Protein AF-A0AA96YAL9-F1 (afdb_monomer_lite)

Secondary structure (DSSP, 8-state):
--------HHHHHHHHHHHHHHHHHS-----TT-PPPP--TT-GGG-HHHHHHHHHHHHHTT---SSHHHHHHHHHHHHHH--HHHHHHHHTHHHHHHHHHHTT-

Organism: NCBI:txid2547457

pLDDT: mean 75.06, std 19.1, range [34.88, 96.5]

Structure (mmCIF, N/CA/C/O backbone):
data_AF-A0AA96YAL9-F1
#
_entry.id   AF-A0AA96YAL9-F1
#
loop_
_atom_site.group_PDB
_atom_site.id
_atom_site.type_symbol
_atom_site.label_atom_id
_atom_site.label_alt_id
_atom_site.label_comp_id
_atom_site.label_asym_id
_atom_site.label_entity_id
_atom_site.label_seq_id
_atom_site.pdbx_PDB_ins_code
_atom_site.Cartn_x
_atom_site.Cartn_y
_atom_site.Cartn_z
_atom_site.occupancy
_atom_site.B_iso_or_equiv
_atom_site.auth_seq_id
_atom_site.auth_comp_id
_atom_site.auth_asym_id
_atom_site.auth_atom_id
_atom_site.pdbx_PDB_model_num
ATOM 1 N N . MET A 1 1 ? 16.911 -24.676 -20.568 1.00 34.88 1 MET A N 1
ATOM 2 C CA . MET A 1 1 ? 16.806 -25.102 -19.157 1.00 34.88 1 MET A CA 1
ATOM 3 C C . MET A 1 1 ? 15.963 -24.061 -18.435 1.00 34.88 1 MET A C 1
ATOM 5 O O . MET A 1 1 ? 16.496 -23.040 -18.037 1.00 34.88 1 MET A O 1
ATOM 9 N N . SER A 1 2 ? 14.639 -24.235 -18.411 1.00 37.34 2 SER A N 1
ATOM 10 C CA . SER A 1 2 ? 13.712 -23.295 -17.763 1.00 37.34 2 SER A CA 1
ATOM 11 C C . SER A 1 2 ? 13.284 -23.912 -16.436 1.00 37.34 2 SER A C 1
ATOM 13 O O . SER A 1 2 ? 12.548 -24.895 -16.418 1.00 37.34 2 SER A O 1
ATOM 15 N N . GLY A 1 3 ? 13.847 -23.407 -15.340 1.00 38.81 3 GLY A N 1
ATOM 16 C CA . GLY A 1 3 ? 13.461 -23.782 -13.985 1.00 38.81 3 GLY A CA 1
ATOM 17 C C . GLY A 1 3 ? 12.361 -22.847 -13.514 1.00 38.81 3 GLY A C 1
ATOM 18 O O . GLY A 1 3 ? 12.649 -21.776 -12.991 1.00 38.81 3 GLY A O 1
ATOM 19 N N . VAL A 1 4 ? 11.103 -23.231 -13.721 1.00 40.06 4 VAL A N 1
ATOM 20 C CA . VAL A 1 4 ? 9.985 -22.584 -13.031 1.00 40.06 4 VAL A CA 1
ATOM 21 C C . VAL A 1 4 ? 10.095 -22.986 -11.563 1.00 40.06 4 VAL A C 1
ATOM 23 O O . VAL A 1 4 ? 9.919 -24.158 -11.231 1.00 40.06 4 VAL A O 1
ATOM 26 N N . LEU A 1 5 ? 10.417 -22.026 -10.695 1.00 36.72 5 LEU A N 1
ATOM 27 C CA . LEU A 1 5 ? 10.286 -22.178 -9.248 1.00 36.72 5 LEU A CA 1
ATOM 28 C C . LEU A 1 5 ? 8.798 -22.377 -8.938 1.00 36.72 5 LEU A C 1
ATOM 30 O O . LEU A 1 5 ? 8.033 -21.419 -8.843 1.00 36.72 5 LEU A O 1
ATOM 34 N N . LYS A 1 6 ? 8.372 -23.639 -8.840 1.00 39.81 6 LYS A N 1
ATOM 35 C CA . LYS A 1 6 ? 7.101 -23.995 -8.215 1.00 39.81 6 LYS A CA 1
ATOM 36 C C . LYS A 1 6 ? 7.259 -23.720 -6.726 1.00 39.81 6 LYS A C 1
ATOM 38 O O . LYS A 1 6 ? 7.943 -24.460 -6.030 1.00 39.81 6 LYS A O 1
ATOM 43 N N . ILE A 1 7 ? 6.678 -22.621 -6.263 1.00 43.00 7 ILE A N 1
ATOM 44 C CA . ILE A 1 7 ? 6.426 -22.425 -4.839 1.00 43.00 7 ILE A CA 1
ATOM 45 C C . ILE A 1 7 ? 5.270 -23.373 -4.514 1.00 43.00 7 ILE A C 1
ATOM 47 O O . ILE A 1 7 ? 4.166 -23.182 -5.025 1.00 43.00 7 ILE A O 1
ATOM 51 N N . ASP A 1 8 ? 5.539 -24.437 -3.758 1.00 45.72 8 ASP A N 1
ATOM 52 C CA . ASP A 1 8 ? 4.507 -25.368 -3.302 1.00 45.72 8 ASP A CA 1
ATOM 53 C C . ASP A 1 8 ? 3.557 -24.633 -2.343 1.00 45.72 8 ASP A C 1
ATOM 55 O O . ASP A 1 8 ? 3.877 -24.338 -1.192 1.00 45.72 8 ASP A O 1
ATOM 59 N N . ILE A 1 9 ? 2.372 -24.294 -2.859 1.00 47.41 9 ILE A N 1
ATOM 60 C CA . ILE A 1 9 ? 1.320 -23.527 -2.166 1.00 47.41 9 ILE A CA 1
ATOM 61 C C . ILE A 1 9 ? 0.776 -24.294 -0.941 1.00 47.41 9 ILE A C 1
ATOM 63 O O . ILE A 1 9 ? 0.231 -23.693 -0.015 1.00 47.41 9 ILE A O 1
ATOM 67 N N . ALA A 1 10 ? 0.933 -25.622 -0.917 1.00 48.44 10 ALA A N 1
ATOM 68 C CA . ALA A 1 10 ? 0.449 -26.478 0.164 1.00 48.44 10 ALA A CA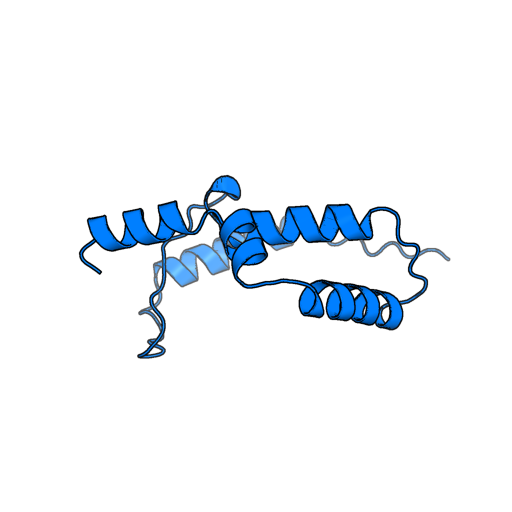 1
ATOM 69 C C . ALA A 1 10 ? 1.204 -26.233 1.483 1.00 48.44 10 ALA A C 1
ATOM 71 O O . ALA A 1 10 ? 0.568 -25.981 2.506 1.00 48.44 10 ALA A O 1
ATOM 72 N N . ASP A 1 11 ? 2.538 -26.188 1.438 1.00 52.25 11 ASP A N 1
ATOM 73 C CA . ASP A 1 11 ? 3.376 -25.963 2.626 1.00 52.25 11 ASP A CA 1
ATOM 74 C C . ASP A 1 11 ? 3.211 -24.540 3.180 1.00 52.25 11 ASP A C 1
ATOM 76 O O . ASP A 1 11 ? 3.320 -24.295 4.383 1.00 52.25 11 ASP A O 1
ATOM 80 N N . THR A 1 12 ? 2.884 -23.581 2.308 1.00 53.66 12 THR A N 1
ATOM 81 C CA . THR A 1 12 ?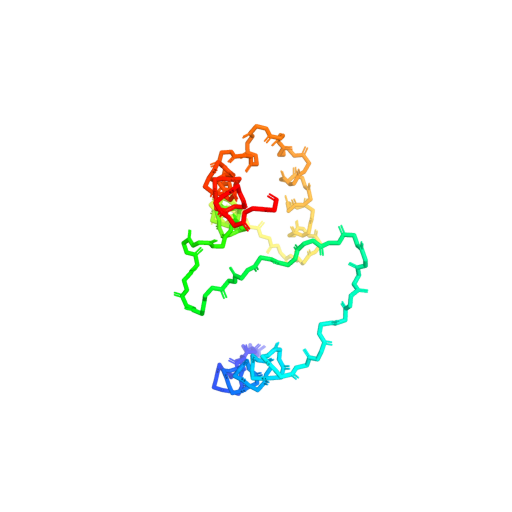 2.673 -22.183 2.705 1.00 53.66 12 THR A CA 1
ATOM 82 C C . THR A 1 12 ? 1.376 -21.994 3.485 1.00 53.66 12 THR A C 1
ATOM 84 O O . THR A 1 12 ? 1.329 -21.145 4.371 1.00 53.66 12 THR A O 1
ATOM 87 N N . ALA A 1 13 ? 0.330 -22.771 3.187 1.00 48.84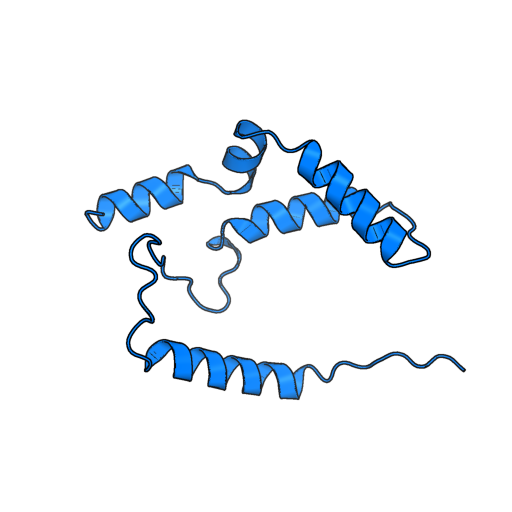 13 ALA A N 1
ATOM 88 C CA . ALA A 1 13 ? -0.963 -22.670 3.862 1.00 48.84 13 ALA A CA 1
ATOM 89 C C . ALA A 1 13 ? -0.909 -23.197 5.304 1.00 48.84 13 ALA A C 1
ATOM 91 O O . ALA A 1 13 ? -1.522 -22.615 6.202 1.00 48.84 13 ALA A O 1
ATOM 92 N N . GLU A 1 14 ? -0.155 -24.271 5.533 1.00 60.31 14 GLU A N 1
ATOM 93 C CA . GLU A 1 14 ? 0.035 -24.853 6.863 1.00 60.31 14 GLU A CA 1
ATOM 94 C C . GLU A 1 14 ? 0.963 -23.984 7.720 1.00 60.31 14 GLU A C 1
ATOM 96 O O .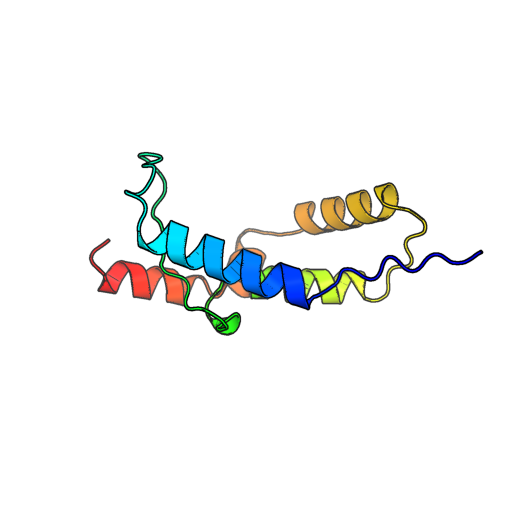 GLU A 1 14 ? 0.642 -23.689 8.872 1.00 60.31 14 GLU A O 1
ATOM 101 N N . ALA A 1 15 ? 2.022 -23.433 7.115 1.00 54.38 15 ALA A N 1
ATOM 102 C CA . ALA A 1 15 ? 2.839 -22.396 7.740 1.00 54.38 15 ALA A CA 1
ATOM 103 C C . ALA A 1 15 ? 2.018 -21.136 8.078 1.00 54.38 15 ALA A C 1
ATOM 105 O O . ALA A 1 15 ? 2.190 -20.567 9.154 1.00 54.38 15 ALA A O 1
ATOM 106 N N . LEU A 1 16 ? 1.079 -20.721 7.214 1.00 53.03 16 LEU A N 1
ATOM 107 C CA . LEU A 1 16 ? 0.183 -19.594 7.498 1.00 53.03 16 LEU A CA 1
ATOM 108 C C . LEU A 1 16 ? -0.750 -19.888 8.674 1.00 53.03 16 LEU A C 1
ATOM 110 O O . LEU A 1 16 ? -0.945 -19.020 9.517 1.00 53.03 16 LEU A O 1
ATOM 114 N N . LYS A 1 17 ? -1.324 -21.096 8.742 1.00 62.88 17 LYS A N 1
ATOM 115 C CA . LYS A 1 17 ? -2.175 -21.515 9.865 1.00 62.88 17 LYS A CA 1
ATOM 116 C C . LYS A 1 17 ? -1.408 -21.517 11.181 1.00 62.88 17 LYS A C 1
ATOM 118 O O . LYS A 1 17 ? -1.908 -20.960 12.151 1.00 62.88 17 LYS A O 1
ATOM 123 N N . ALA A 1 18 ? -0.195 -22.067 11.189 1.00 64.12 18 ALA A N 1
ATOM 124 C CA . ALA A 1 18 ? 0.647 -22.104 12.380 1.00 64.12 18 ALA A CA 1
ATOM 125 C C . ALA A 1 18 ? 1.006 -20.688 12.857 1.00 64.12 18 ALA A C 1
ATOM 127 O O . ALA A 1 18 ? 0.885 -20.387 14.040 1.00 64.12 18 ALA A O 1
ATOM 128 N N . VAL A 1 19 ? 1.352 -19.790 11.926 1.00 58.81 19 VAL A N 1
ATOM 129 C CA . VAL A 1 19 ? 1.601 -18.377 12.238 1.00 58.81 19 VAL A CA 1
ATOM 130 C C . VAL A 1 19 ? 0.330 -17.703 12.759 1.00 58.81 19 VAL A C 1
ATOM 132 O O . VAL A 1 19 ? 0.398 -16.970 13.736 1.00 58.81 19 VAL A O 1
ATOM 135 N N . LEU A 1 20 ? -0.842 -17.954 12.171 1.00 55.56 20 LEU A N 1
ATOM 136 C CA . LEU A 1 20 ? -2.111 -17.370 12.626 1.00 55.56 20 LEU A CA 1
ATOM 137 C C . LEU A 1 20 ? -2.514 -17.851 14.027 1.00 55.56 20 LEU A C 1
ATOM 139 O O . LEU A 1 20 ? -2.966 -17.042 14.833 1.00 55.56 20 LEU A O 1
ATOM 143 N N . GLU A 1 21 ? -2.327 -19.133 14.335 1.00 64.62 21 GLU A N 1
ATOM 144 C CA . GLU A 1 21 ? -2.568 -19.698 15.669 1.00 64.62 21 GLU A CA 1
ATOM 145 C C . GLU A 1 21 ? -1.560 -19.157 16.698 1.00 64.62 21 GLU A C 1
ATOM 147 O O . GLU A 1 21 ? -1.937 -18.807 17.818 1.00 64.62 21 GLU A O 1
ATOM 152 N N . GLU A 1 22 ? -0.297 -18.971 16.303 1.00 60.22 22 GLU A N 1
ATOM 153 C CA . GLU A 1 22 ? 0.737 -18.330 17.125 1.00 60.22 22 GLU A CA 1
ATOM 154 C C . GLU A 1 22 ? 0.417 -16.847 17.399 1.00 60.22 22 GLU A C 1
ATOM 156 O O . GLU A 1 22 ? 0.566 -16.376 18.529 1.00 60.22 22 GLU A O 1
ATOM 161 N N . GLN A 1 23 ? -0.113 -16.117 16.409 1.00 55.25 23 GLN A N 1
ATOM 162 C CA . GLN A 1 23 ? -0.587 -14.736 16.578 1.00 55.25 23 GLN A CA 1
ATOM 163 C C . GLN A 1 23 ? -1.857 -14.635 17.444 1.00 55.25 23 GLN A C 1
ATOM 165 O O . GLN A 1 23 ? -2.113 -13.576 18.015 1.00 55.25 23 GLN A O 1
ATOM 170 N N . GLN A 1 24 ? -2.647 -15.708 17.561 1.00 56.22 24 GLN A N 1
ATOM 171 C CA . GLN A 1 24 ? -3.831 -15.758 18.429 1.00 56.22 24 GLN A CA 1
ATOM 172 C C . GLN A 1 24 ? -3.492 -16.088 19.894 1.00 56.22 24 GLN A C 1
ATOM 174 O O . GLN A 1 24 ? -4.280 -15.758 20.780 1.00 56.22 24 GLN A O 1
ATOM 179 N N . GLY A 1 25 ? -2.337 -16.711 20.164 1.00 47.31 25 GLY A N 1
ATOM 180 C CA . GLY A 1 25 ? -1.905 -17.111 21.512 1.00 47.31 25 GLY A CA 1
ATOM 181 C C . GLY A 1 25 ? -0.778 -16.276 22.134 1.00 47.31 25 GLY A C 1
ATOM 182 O O . GLY A 1 25 ? -0.557 -16.358 23.345 1.00 47.31 25 GLY A O 1
ATOM 183 N N . ALA A 1 26 ? -0.045 -15.480 21.352 1.00 45.41 26 ALA A N 1
ATOM 184 C CA . ALA A 1 26 ? 1.077 -14.698 21.865 1.00 45.41 26 ALA A CA 1
ATOM 185 C C . ALA A 1 26 ? 0.604 -13.426 22.599 1.00 45.41 26 ALA A C 1
ATOM 187 O O . ALA A 1 26 ? -0.207 -12.675 22.054 1.00 45.41 26 ALA A O 1
ATOM 188 N N . PRO A 1 27 ? 1.139 -13.101 23.796 1.00 45.09 27 PRO A N 1
ATOM 189 C CA . PRO A 1 27 ? 0.920 -11.788 24.387 1.00 45.09 27 PRO A CA 1
ATOM 190 C C . PRO A 1 27 ? 1.497 -10.741 23.430 1.00 45.09 27 PRO A C 1
ATOM 192 O O . PRO A 1 27 ? 2.706 -10.731 23.180 1.00 45.09 27 PRO A O 1
ATOM 195 N N . GLN A 1 28 ? 0.619 -9.901 22.868 1.00 56.00 28 GLN A N 1
ATOM 196 C CA . GLN A 1 28 ? 0.947 -8.835 21.923 1.00 56.00 28 GLN A CA 1
ATOM 197 C C . GLN A 1 28 ? 2.281 -8.170 22.289 1.00 56.00 28 GLN A C 1
ATOM 199 O O . GLN A 1 28 ? 2.397 -7.500 23.320 1.00 56.00 28 GLN A O 1
ATOM 204 N N . ARG A 1 29 ? 3.299 -8.329 21.433 1.00 45.44 29 ARG A N 1
ATOM 205 C CA . ARG A 1 29 ? 4.531 -7.539 21.526 1.00 45.44 29 ARG A CA 1
ATOM 206 C C . ARG A 1 29 ? 4.156 -6.083 21.268 1.00 45.44 29 ARG A C 1
ATOM 208 O O . ARG A 1 29 ? 3.996 -5.654 20.131 1.00 45.44 29 ARG A O 1
ATOM 215 N N . ARG A 1 30 ? 3.960 -5.354 22.361 1.00 42.53 30 ARG A N 1
ATOM 216 C CA . ARG A 1 30 ? 3.537 -3.959 22.397 1.00 42.53 30 ARG A CA 1
ATOM 217 C C . ARG A 1 30 ? 4.648 -3.089 21.810 1.00 42.53 30 ARG A C 1
ATOM 219 O O . ARG A 1 30 ? 5.644 -2.797 22.461 1.00 42.53 30 ARG A O 1
ATOM 226 N N . SER A 1 31 ? 4.500 -2.682 20.557 1.00 52.56 31 SER A N 1
ATOM 227 C CA . SER A 1 31 ? 5.038 -1.400 20.122 1.00 52.56 31 SER A CA 1
ATOM 228 C C . SER A 1 31 ? 4.085 -0.348 20.687 1.00 52.56 31 SER A C 1
ATOM 230 O O . SER A 1 31 ? 2.972 -0.193 20.199 1.00 52.56 31 SER A O 1
ATOM 232 N N . ASP A 1 32 ? 4.487 0.349 21.750 1.00 58.84 32 ASP A N 1
ATOM 233 C CA . ASP A 1 32 ? 3.625 1.222 22.576 1.00 58.84 32 ASP A CA 1
ATOM 234 C C . ASP A 1 32 ? 2.935 2.402 21.839 1.00 58.84 32 ASP A C 1
ATOM 236 O O . ASP A 1 32 ? 2.320 3.253 22.476 1.00 58.84 32 ASP A O 1
ATOM 240 N N . LYS A 1 33 ? 3.023 2.489 20.504 1.00 67.56 33 LYS A N 1
ATOM 241 C CA . LYS A 1 33 ? 2.464 3.573 19.675 1.00 67.56 33 LYS A CA 1
ATOM 242 C C . LYS A 1 33 ? 1.623 3.116 18.478 1.00 67.56 33 LYS A C 1
ATOM 244 O O . LYS A 1 33 ? 1.105 3.975 17.772 1.00 67.56 33 LYS A O 1
ATOM 249 N N . ALA A 1 34 ? 1.509 1.815 18.207 1.00 70.50 34 ALA A N 1
ATOM 250 C CA . ALA A 1 34 ? 0.735 1.311 17.072 1.00 70.50 34 ALA A CA 1
ATOM 251 C C . ALA A 1 34 ? -0.533 0.605 17.565 1.00 70.50 34 ALA A C 1
ATOM 253 O O . ALA A 1 34 ? -0.463 -0.299 18.395 1.00 70.50 34 ALA A O 1
ATOM 254 N N . ILE A 1 35 ? -1.690 1.021 17.047 1.00 75.19 35 ILE A N 1
ATOM 255 C CA . ILE A 1 35 ? -2.966 0.341 17.287 1.00 75.19 35 ILE A CA 1
ATOM 256 C C . ILE A 1 35 ? -3.042 -0.833 16.313 1.00 75.19 35 ILE A C 1
ATOM 258 O O . ILE A 1 35 ? -2.920 -0.649 15.102 1.00 75.19 35 ILE A O 1
ATOM 262 N N . LEU A 1 36 ? -3.229 -2.040 16.841 1.00 77.31 36 LEU A N 1
ATOM 263 C CA . LEU A 1 36 ? -3.491 -3.215 16.019 1.00 77.31 36 LEU A CA 1
ATOM 264 C C . LEU A 1 36 ? -4.989 -3.290 15.733 1.00 77.31 36 LEU A C 1
ATOM 266 O O . LEU A 1 36 ? -5.796 -3.321 16.659 1.00 77.31 36 LEU A O 1
ATOM 270 N N . VAL A 1 37 ? -5.343 -3.333 14.452 1.00 75.88 37 VAL A N 1
ATOM 271 C CA . VAL A 1 37 ? -6.721 -3.533 13.994 1.00 75.88 37 VAL A CA 1
ATOM 272 C C . VAL A 1 37 ? -6.880 -4.990 13.576 1.00 75.88 37 VAL A C 1
ATOM 274 O O . VAL A 1 37 ? -6.030 -5.534 12.871 1.00 75.88 37 VAL A O 1
ATOM 277 N N . PHE A 1 38 ? -7.956 -5.631 14.029 1.00 78.19 38 PHE A N 1
ATOM 278 C CA . PHE A 1 38 ? -8.264 -7.010 13.663 1.00 78.19 38 PHE A CA 1
ATOM 279 C C . PHE A 1 38 ? -8.530 -7.129 12.156 1.00 78.19 38 PHE A C 1
ATOM 281 O O . PHE A 1 38 ? -9.324 -6.370 11.602 1.00 78.19 38 PHE A O 1
ATOM 288 N N . GLN A 1 39 ? -7.892 -8.107 11.511 1.00 79.94 39 GLN A N 1
ATOM 289 C CA . GLN A 1 39 ? -8.119 -8.445 10.108 1.00 79.94 39 GLN A CA 1
ATOM 290 C C . GLN A 1 39 ? -8.651 -9.882 10.010 1.00 79.94 39 GLN A C 1
ATOM 292 O O . GLN A 1 39 ? -7.924 -10.818 10.352 1.00 79.94 39 GLN A O 1
ATOM 297 N N . PRO A 1 40 ? -9.911 -10.082 9.586 1.00 79.75 40 PRO A N 1
ATOM 298 C CA . PRO A 1 40 ? -10.480 -11.412 9.454 1.00 79.75 40 PRO A CA 1
ATOM 299 C C . PRO A 1 40 ? -9.791 -12.219 8.341 1.00 79.75 40 PRO A C 1
ATOM 301 O O . PRO A 1 40 ? -9.395 -11.665 7.311 1.00 79.75 40 PRO A O 1
ATOM 304 N N . PRO A 1 41 ? -9.654 -13.543 8.523 1.00 83.38 41 PRO A N 1
ATOM 305 C CA . PRO A 1 41 ? -9.046 -14.409 7.523 1.00 83.38 41 PRO A CA 1
ATOM 306 C C . PRO A 1 41 ? -9.908 -14.470 6.256 1.00 83.38 41 PRO A C 1
ATOM 308 O O . PRO A 1 41 ? -11.132 -14.499 6.336 1.00 83.38 41 PRO A O 1
ATOM 311 N N . TYR A 1 42 ? -9.260 -14.540 5.089 1.00 82.50 42 TYR A N 1
ATOM 312 C CA . TYR A 1 42 ? -9.906 -14.650 3.768 1.00 82.50 42 TYR A CA 1
ATOM 313 C C . TYR A 1 42 ? -10.866 -13.506 3.392 1.00 82.50 42 TYR A C 1
ATOM 315 O O . TYR A 1 42 ? -11.631 -13.657 2.442 1.00 82.50 42 TYR A O 1
ATOM 323 N N . CYS A 1 43 ? -10.781 -12.362 4.074 1.00 83.81 43 CYS A N 1
ATOM 324 C CA . CYS A 1 43 ? -11.583 -11.167 3.802 1.00 83.81 43 CYS A CA 1
ATOM 325 C C . CYS A 1 43 ? -10.692 -10.007 3.311 1.00 83.81 43 CYS A C 1
ATOM 327 O O . CYS A 1 43 ? -10.460 -9.043 4.046 1.00 83.81 43 CYS A O 1
ATOM 329 N N . PRO A 1 44 ? -10.129 -10.077 2.090 1.00 85.56 44 PRO A N 1
ATOM 330 C CA . PRO A 1 44 ? -9.294 -9.001 1.551 1.00 85.56 44 PRO A CA 1
ATOM 331 C C . PRO A 1 44 ? -10.057 -7.674 1.399 1.00 85.56 44 PRO A C 1
ATOM 333 O O . PRO A 1 44 ? -9.454 -6.607 1.430 1.00 85.56 44 PRO A O 1
ATOM 336 N N . GLU A 1 45 ? -11.384 -7.713 1.275 1.00 83.19 45 GLU A N 1
ATOM 337 C CA . GLU A 1 45 ? -12.246 -6.539 1.143 1.00 83.19 45 GLU A CA 1
ATOM 338 C C . GLU A 1 45 ? -12.205 -5.597 2.350 1.00 83.19 45 GLU A C 1
ATOM 340 O O . GLU A 1 45 ? -12.450 -4.403 2.180 1.00 83.19 45 GLU A O 1
ATOM 345 N N . VAL A 1 46 ? -11.855 -6.104 3.537 1.00 82.44 46 VAL A N 1
ATOM 346 C CA . VAL A 1 46 ? -11.711 -5.282 4.749 1.00 82.44 46 VAL A CA 1
ATOM 347 C C . VAL A 1 46 ? -10.262 -4.900 5.047 1.00 82.44 46 VAL A C 1
ATOM 349 O O . VAL A 1 46 ? -10.008 -4.171 6.003 1.00 82.44 46 VAL A O 1
ATOM 352 N N . ASN A 1 47 ? -9.297 -5.377 4.252 1.00 87.00 47 ASN A N 1
ATOM 353 C CA . ASN A 1 47 ? -7.892 -5.017 4.398 1.00 87.00 47 ASN A CA 1
ATOM 354 C C . ASN A 1 47 ? -7.564 -3.798 3.507 1.00 87.00 47 ASN A C 1
ATOM 356 O O . ASN A 1 47 ? -7.469 -3.939 2.286 1.00 87.00 47 ASN A O 1
ATOM 360 N N . PRO A 1 48 ? -7.329 -2.599 4.072 1.00 87.06 48 PRO A N 1
ATOM 361 C CA . PRO A 1 48 ? -7.226 -1.356 3.297 1.00 87.06 48 PRO A CA 1
ATOM 362 C C . PRO A 1 48 ? -6.099 -1.353 2.258 1.00 87.06 48 PRO A C 1
ATOM 364 O O . PRO A 1 48 ? -6.210 -0.720 1.206 1.00 87.06 48 PRO A O 1
ATOM 367 N N . ILE A 1 49 ? -5.010 -2.082 2.530 1.00 90.31 49 ILE A N 1
ATOM 368 C CA . ILE A 1 49 ? -3.873 -2.180 1.608 1.00 90.31 49 ILE A CA 1
ATOM 369 C C . ILE A 1 49 ? -4.241 -2.919 0.313 1.00 90.31 49 ILE A C 1
ATOM 371 O O . ILE A 1 49 ? -3.621 -2.679 -0.718 1.00 90.31 49 ILE A O 1
ATOM 375 N N . GLU A 1 50 ? -5.274 -3.766 0.316 1.00 92.06 50 GLU A N 1
ATOM 376 C CA . GLU A 1 50 ? -5.705 -4.505 -0.878 1.00 92.06 50 GLU A CA 1
ATOM 377 C C . GLU 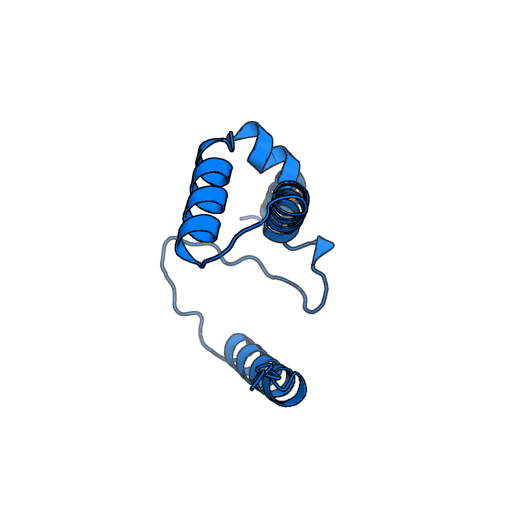A 1 50 ? -6.225 -3.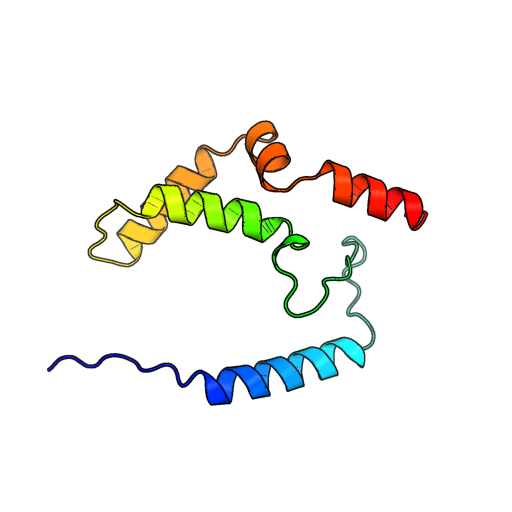572 -1.976 1.00 92.06 50 GLU A C 1
ATOM 379 O O . GLU A 1 50 ? -6.011 -3.819 -3.166 1.00 92.06 50 GLU A O 1
ATOM 384 N N . GLY A 1 51 ? -6.841 -2.445 -1.600 1.00 91.88 51 GLY A N 1
ATOM 385 C CA . GLY A 1 51 ? -7.226 -1.401 -2.549 1.00 91.88 51 GLY A CA 1
ATOM 386 C C . GLY A 1 51 ? -6.015 -0.775 -3.245 1.00 91.88 51 GLY A C 1
ATOM 387 O O . GLY A 1 51 ? -6.012 -0.625 -4.468 1.00 91.88 51 GLY A O 1
ATOM 388 N N . VAL A 1 52 ? -4.953 -0.505 -2.481 1.00 94.75 52 VAL A N 1
ATOM 389 C CA . VAL A 1 52 ? -3.667 0.010 -2.983 1.00 94.75 52 VAL A CA 1
ATOM 390 C C . VAL A 1 52 ? -2.985 -1.022 -3.887 1.00 94.75 52 VAL A C 1
ATOM 392 O O . VAL A 1 52 ? -2.518 -0.680 -4.972 1.00 94.75 52 VAL A O 1
ATOM 395 N N . TRP A 1 53 ? -2.984 -2.301 -3.501 1.00 94.56 53 TRP A N 1
ATOM 396 C CA . TRP A 1 53 ? -2.432 -3.386 -4.316 1.00 94.56 53 TRP A CA 1
ATOM 397 C C . TRP A 1 53 ? -3.168 -3.579 -5.634 1.00 94.56 53 TRP A C 1
ATOM 399 O O . TRP A 1 53 ? -2.543 -3.827 -6.666 1.00 94.56 53 TRP A O 1
ATOM 409 N N . ARG A 1 54 ? -4.499 -3.497 -5.620 1.00 94.19 54 ARG A N 1
ATOM 410 C CA . ARG A 1 54 ? -5.317 -3.583 -6.831 1.00 94.19 54 ARG A CA 1
ATOM 411 C C . ARG A 1 54 ? -4.974 -2.461 -7.808 1.00 94.19 54 ARG A C 1
ATOM 413 O O . ARG A 1 54 ? -4.827 -2.731 -8.998 1.00 94.19 54 ARG A O 1
ATOM 420 N N . GLU A 1 55 ? -4.804 -1.246 -7.300 1.00 95.38 55 GLU A N 1
ATOM 421 C CA . GLU A 1 55 ? -4.399 -0.085 -8.091 1.00 95.38 55 GLU A CA 1
ATOM 422 C C . GLU A 1 55 ? -3.003 -0.264 -8.694 1.00 95.38 55 GLU A C 1
ATOM 424 O O . GLU A 1 55 ? -2.837 -0.164 -9.909 1.00 95.38 55 GLU A O 1
ATOM 429 N N . LEU A 1 56 ? -2.018 -0.620 -7.865 1.00 95.19 56 LEU A N 1
ATOM 430 C CA . LEU A 1 56 ? -0.645 -0.860 -8.304 1.00 95.19 56 LEU A CA 1
ATOM 431 C C . LEU A 1 56 ? -0.584 -1.931 -9.399 1.00 95.19 56 LEU A C 1
ATOM 433 O O . LEU A 1 56 ? 0.074 -1.747 -10.421 1.00 95.19 56 LEU A O 1
ATOM 437 N N . LYS A 1 57 ? -1.296 -3.048 -9.213 1.00 94.12 57 LYS A N 1
ATOM 438 C CA . LYS A 1 57 ? -1.349 -4.121 -10.214 1.00 94.12 57 LYS A CA 1
ATOM 439 C C . LYS A 1 57 ? -1.972 -3.650 -11.524 1.00 94.12 57 LYS A C 1
ATOM 441 O O . LYS A 1 57 ? -1.511 -4.075 -12.577 1.00 94.12 57 LYS A O 1
ATOM 446 N N . ARG A 1 58 ? -2.986 -2.778 -11.481 1.00 94.50 58 ARG A N 1
ATOM 447 C CA . ARG A 1 58 ? -3.587 -2.209 -12.696 1.00 94.50 58 ARG A CA 1
ATOM 448 C C . ARG A 1 58 ? -2.592 -1.332 -13.454 1.00 94.50 58 ARG A C 1
ATOM 450 O O . ARG A 1 58 ? -2.517 -1.428 -14.674 1.00 94.50 58 ARG A O 1
ATOM 457 N N . GLU A 1 59 ? -1.821 -0.525 -12.737 1.00 92.56 59 GLU A N 1
ATOM 458 C CA . GLU A 1 59 ? -0.800 0.357 -13.314 1.00 92.56 59 GLU A CA 1
ATOM 459 C C . GLU A 1 59 ? 0.366 -0.428 -13.928 1.00 92.56 59 GLU A C 1
ATOM 461 O O . GLU A 1 59 ? 0.867 -0.074 -14.993 1.00 92.56 59 GLU A O 1
ATOM 466 N N . LEU A 1 60 ? 0.764 -1.534 -13.298 1.00 93.19 60 LEU A N 1
ATOM 467 C CA . LEU A 1 60 ? 1.848 -2.388 -13.786 1.00 93.19 60 LEU A CA 1
ATOM 468 C C . LEU A 1 60 ? 1.413 -3.417 -14.838 1.00 93.19 60 LEU A C 1
ATOM 470 O O . LEU A 1 60 ? 2.275 -4.019 -15.470 1.00 93.19 60 LEU A O 1
ATOM 474 N N . ALA A 1 61 ? 0.110 -3.625 -15.057 1.00 93.06 61 ALA A N 1
ATOM 475 C CA . ALA A 1 61 ? -0.412 -4.700 -15.913 1.00 93.06 61 ALA A CA 1
ATOM 476 C C . ALA A 1 61 ? 0.127 -4.675 -17.355 1.00 93.06 61 ALA A C 1
ATOM 478 O O . ALA A 1 61 ? 0.185 -5.713 -18.010 1.00 93.06 61 ALA A O 1
ATOM 479 N N . TRP A 1 62 ? 0.520 -3.496 -17.838 1.00 90.75 62 TRP A N 1
ATOM 480 C CA . TRP A 1 62 ? 0.998 -3.273 -19.204 1.00 90.75 62 TRP A CA 1
ATOM 481 C C . TRP A 1 62 ? 2.488 -2.925 -19.277 1.00 90.75 62 TRP A C 1
ATOM 483 O O . TRP A 1 62 ? 2.997 -2.612 -20.351 1.00 90.75 62 TRP A O 1
ATOM 493 N N . VAL A 1 63 ? 3.191 -2.961 -18.144 1.00 88.62 63 VAL A N 1
ATOM 494 C CA . VAL A 1 63 ? 4.616 -2.643 -18.064 1.00 88.62 63 VAL A CA 1
ATOM 495 C C . VAL A 1 63 ? 5.419 -3.916 -18.313 1.00 88.62 63 VAL A C 1
ATOM 497 O O . VAL A 1 63 ? 5.276 -4.904 -17.596 1.00 88.62 63 VAL A O 1
ATOM 500 N N . HIS A 1 64 ? 6.289 -3.889 -19.323 1.00 91.75 64 HIS A N 1
ATOM 501 C CA . HIS A 1 64 ? 7.308 -4.920 -19.487 1.00 91.75 64 HIS A CA 1
ATOM 502 C C . HIS A 1 64 ? 8.502 -4.591 -18.591 1.00 91.75 64 HIS A C 1
ATOM 504 O O . HIS A 1 64 ? 8.970 -3.454 -18.586 1.00 91.75 64 HIS A O 1
ATOM 510 N N . VAL A 1 65 ? 8.967 -5.573 -17.825 1.00 91.94 65 VAL A N 1
ATOM 511 C CA . VAL A 1 65 ? 10.090 -5.445 -16.890 1.00 91.94 65 VAL A CA 1
ATOM 512 C C . VAL A 1 65 ? 11.032 -6.615 -17.108 1.00 91.94 65 VAL A C 1
ATOM 514 O O . VAL A 1 65 ? 10.628 -7.766 -16.944 1.00 91.94 65 VAL A O 1
ATOM 517 N N . ASP A 1 66 ? 12.278 -6.315 -17.467 1.00 92.38 66 ASP A N 1
ATOM 518 C CA . ASP A 1 66 ? 13.290 -7.341 -17.750 1.00 92.38 66 ASP A CA 1
ATOM 519 C C . ASP A 1 66 ? 13.961 -7.864 -16.472 1.00 92.38 66 ASP A C 1
ATOM 521 O O . ASP A 1 66 ? 14.438 -8.998 -16.419 1.00 92.38 66 ASP A O 1
ATOM 525 N N . ASP A 1 67 ? 14.006 -7.030 -15.430 1.00 94.25 67 ASP A N 1
ATOM 526 C CA . ASP A 1 67 ? 14.697 -7.323 -14.181 1.00 94.25 67 ASP A CA 1
ATOM 527 C C . ASP A 1 67 ? 14.022 -6.681 -12.953 1.00 94.25 67 ASP A C 1
ATOM 529 O O . ASP A 1 67 ? 13.153 -5.806 -13.041 1.00 94.25 67 ASP A O 1
ATOM 533 N N . ALA A 1 68 ? 14.433 -7.138 -11.769 1.00 95.12 68 ALA A N 1
ATOM 534 C CA . ALA A 1 68 ? 13.874 -6.686 -10.499 1.00 95.12 68 ALA A CA 1
ATOM 535 C C . ALA A 1 68 ? 14.175 -5.208 -10.185 1.00 95.12 68 ALA A C 1
ATOM 537 O O . ALA A 1 68 ? 13.383 -4.566 -9.496 1.00 95.12 68 ALA A O 1
ATOM 538 N N . CYS A 1 69 ? 15.284 -4.654 -10.689 1.00 95.25 69 CYS A N 1
ATOM 539 C CA . CYS A 1 69 ? 15.636 -3.248 -10.493 1.00 95.25 69 CYS A CA 1
ATOM 540 C C . CYS A 1 69 ? 14.661 -2.345 -11.257 1.00 95.25 69 CYS A C 1
ATOM 542 O O . CYS A 1 69 ? 14.164 -1.362 -10.703 1.00 95.25 69 CYS A O 1
ATOM 544 N N . GLN A 1 70 ? 14.304 -2.720 -12.488 1.00 93.81 70 GLN A N 1
ATOM 545 C CA . GLN A 1 70 ? 13.284 -2.014 -13.263 1.00 93.81 70 GLN A CA 1
ATOM 546 C C . GLN A 1 70 ? 11.914 -2.054 -12.575 1.00 93.81 70 GLN A C 1
ATOM 548 O O . GLN A 1 70 ? 11.258 -1.018 -12.458 1.00 93.81 70 GLN A O 1
ATOM 553 N N . LEU A 1 71 ? 11.502 -3.216 -12.053 1.00 94.25 71 LEU A N 1
ATOM 554 C CA . LEU A 1 71 ? 10.250 -3.333 -11.298 1.00 94.25 71 LEU A CA 1
ATOM 555 C C . LEU A 1 71 ? 10.269 -2.465 -10.033 1.00 94.25 71 LEU A C 1
ATOM 557 O O . LEU A 1 71 ? 9.319 -1.726 -9.777 1.00 94.25 71 LEU A O 1
ATOM 561 N N . GLN A 1 72 ? 11.359 -2.502 -9.264 1.00 96.50 72 GLN A N 1
ATOM 562 C CA . GLN A 1 72 ? 11.521 -1.661 -8.079 1.00 96.50 72 GLN A CA 1
ATOM 563 C C . GLN A 1 72 ? 11.452 -0.173 -8.439 1.00 96.50 72 GLN A C 1
ATOM 565 O O . GLN A 1 72 ? 10.821 0.605 -7.719 1.00 96.50 72 GLN A O 1
ATOM 570 N N . HIS A 1 73 ? 12.063 0.229 -9.553 1.00 94.75 73 HIS A N 1
ATOM 571 C CA . HIS A 1 73 ? 12.018 1.603 -10.034 1.00 94.75 73 HIS A CA 1
ATOM 572 C C . HIS A 1 73 ? 10.593 2.024 -10.411 1.00 94.75 73 HIS A C 1
ATOM 574 O O . HIS A 1 73 ? 10.127 3.063 -9.945 1.00 94.75 73 HIS A O 1
ATOM 580 N N . ALA A 1 74 ? 9.874 1.197 -11.175 1.00 93.44 74 ALA A N 1
ATOM 581 C CA . ALA A 1 74 ? 8.487 1.450 -11.562 1.00 93.44 74 ALA A CA 1
ATOM 582 C C . ALA A 1 74 ? 7.555 1.568 -10.342 1.00 93.44 74 ALA A C 1
ATOM 584 O O . ALA A 1 74 ? 6.769 2.513 -10.251 1.00 93.44 74 ALA A O 1
ATOM 585 N N . ILE A 1 75 ? 7.693 0.666 -9.363 1.00 95.56 75 ILE A N 1
ATOM 586 C CA . ILE A 1 75 ? 6.942 0.729 -8.101 1.00 95.56 75 ILE A CA 1
ATOM 587 C C . ILE A 1 75 ? 7.284 2.018 -7.349 1.00 95.56 75 ILE A C 1
ATOM 589 O O . ILE A 1 75 ? 6.382 2.725 -6.912 1.00 95.56 75 ILE A O 1
ATOM 593 N N . SER A 1 76 ? 8.569 2.364 -7.234 1.00 96.44 76 SER A N 1
ATOM 594 C CA . SER A 1 76 ? 9.012 3.572 -6.523 1.00 96.44 76 SER A CA 1
ATOM 595 C C . SER A 1 76 ? 8.450 4.844 -7.158 1.00 96.44 76 SER A C 1
ATOM 597 O O . SER A 1 76 ? 7.934 5.710 -6.455 1.00 96.44 76 SER A O 1
ATOM 599 N N . GLN A 1 77 ? 8.488 4.946 -8.490 1.00 95.44 77 GLN A N 1
ATOM 600 C CA . GLN A 1 77 ? 7.880 6.062 -9.214 1.00 95.44 77 GLN A CA 1
ATOM 601 C C . GLN A 1 77 ? 6.371 6.139 -8.978 1.00 95.44 77 GLN A C 1
ATOM 603 O O . GLN A 1 77 ? 5.832 7.228 -8.786 1.00 95.44 77 GLN A O 1
ATOM 608 N N . TRP A 1 78 ? 5.677 4.999 -8.983 1.00 95.12 78 TRP A N 1
ATOM 609 C CA . TRP A 1 78 ? 4.248 4.962 -8.699 1.00 95.12 78 TRP A CA 1
ATOM 610 C C . TRP A 1 78 ? 3.937 5.417 -7.268 1.00 95.12 78 TRP A C 1
ATOM 612 O O . TRP A 1 78 ? 3.103 6.303 -7.096 1.00 95.12 78 TRP A O 1
ATOM 622 N N . VAL A 1 79 ? 4.665 4.911 -6.266 1.00 94.75 79 VAL A N 1
ATOM 623 C CA . VAL A 1 79 ? 4.505 5.312 -4.858 1.00 94.75 79 VAL A CA 1
ATOM 624 C C . VAL A 1 79 ? 4.724 6.817 -4.684 1.00 94.75 79 VAL A C 1
ATOM 626 O O . VAL A 1 79 ? 3.928 7.470 -4.017 1.00 94.75 79 VAL A O 1
ATOM 629 N N . CYS A 1 80 ? 5.737 7.396 -5.335 1.00 95.75 80 CYS A N 1
ATOM 630 C CA . CYS A 1 80 ? 6.010 8.836 -5.273 1.00 95.75 80 CYS A CA 1
ATOM 631 C C . CYS A 1 80 ? 4.905 9.714 -5.889 1.00 95.75 80 CYS A C 1
ATOM 633 O O . CYS A 1 80 ? 4.865 10.912 -5.613 1.00 95.75 80 CYS A O 1
ATOM 635 N N . ARG A 1 81 ? 4.021 9.155 -6.726 1.00 94.94 81 ARG A N 1
ATOM 636 C CA . ARG A 1 81 ? 2.875 9.877 -7.309 1.00 94.94 81 ARG A CA 1
ATOM 637 C C . ARG A 1 81 ? 1.621 9.813 -6.440 1.00 94.94 81 ARG A C 1
ATOM 639 O O . ARG A 1 81 ? 0.686 10.570 -6.689 1.00 94.94 81 ARG A O 1
ATOM 646 N N . LEU A 1 82 ? 1.579 8.931 -5.442 1.00 93.88 82 LEU A N 1
ATOM 647 C CA . LEU A 1 82 ? 0.422 8.810 -4.565 1.00 93.88 82 LEU A CA 1
ATOM 648 C C . LEU A 1 82 ? 0.272 10.062 -3.699 1.00 93.88 82 LEU A C 1
ATOM 650 O O . LEU A 1 82 ? 1.159 10.421 -2.926 1.00 93.88 82 LEU A O 1
ATOM 654 N N . SER A 1 83 ? -0.889 10.705 -3.797 1.00 94.06 83 SER A N 1
ATOM 655 C CA . SER A 1 83 ? -1.291 11.762 -2.874 1.00 94.06 83 SER A CA 1
ATOM 656 C C . SER A 1 83 ? -2.030 11.181 -1.667 1.00 94.06 83 SER A C 1
ATOM 658 O O . SER A 1 83 ? -2.588 10.083 -1.726 1.00 94.06 83 SER A O 1
ATOM 660 N N . ALA A 1 84 ? -2.095 11.944 -0.572 1.00 90.62 84 ALA A N 1
ATOM 661 C CA . ALA A 1 84 ? -2.902 11.575 0.592 1.00 90.62 84 ALA A CA 1
ATOM 662 C C . ALA A 1 84 ? -4.388 11.383 0.233 1.00 90.62 84 ALA A C 1
ATOM 664 O O . ALA A 1 84 ? -5.045 10.497 0.769 1.00 90.62 84 ALA A O 1
ATOM 665 N N . GLU A 1 85 ? -4.904 12.183 -0.701 1.00 90.81 85 GLU A N 1
ATOM 666 C CA . GLU A 1 85 ? -6.266 12.058 -1.225 1.00 90.81 85 GLU A CA 1
ATOM 667 C C . GLU A 1 85 ? -6.462 10.743 -1.992 1.00 90.81 85 GLU A C 1
ATOM 669 O O . GLU A 1 85 ? -7.402 10.001 -1.712 1.00 90.81 85 GLU A O 1
ATOM 674 N N . SER A 1 86 ? -5.521 10.400 -2.879 1.00 91.69 86 SER A N 1
ATOM 675 C CA . SER A 1 86 ? -5.555 9.138 -3.631 1.00 91.69 86 SER A CA 1
ATOM 676 C C . SER A 1 86 ? -5.498 7.939 -2.686 1.00 91.69 86 SER A C 1
ATOM 678 O O . SER A 1 86 ? -6.288 7.008 -2.806 1.00 91.69 86 SER A O 1
ATOM 680 N N . LEU A 1 87 ? -4.609 7.979 -1.689 1.00 91.38 87 LEU A N 1
ATOM 681 C CA . LEU A 1 87 ? -4.501 6.926 -0.680 1.00 91.38 87 LEU A CA 1
ATOM 682 C C . LEU A 1 87 ? -5.784 6.772 0.138 1.00 91.38 87 LEU A C 1
ATOM 684 O O . LEU A 1 87 ? -6.233 5.643 0.328 1.00 91.38 87 LEU A O 1
ATOM 688 N N . ARG A 1 88 ? -6.410 7.869 0.583 1.00 89.38 88 ARG A N 1
ATOM 689 C CA . ARG A 1 88 ? -7.702 7.815 1.293 1.00 89.38 88 ARG A CA 1
ATOM 690 C C . ARG A 1 88 ? -8.788 7.174 0.436 1.00 89.38 88 ARG A C 1
ATOM 692 O O . ARG A 1 88 ? -9.493 6.291 0.919 1.00 89.38 88 ARG A O 1
ATOM 699 N N . SER A 1 89 ? -8.869 7.557 -0.838 1.00 90.56 89 SER A N 1
ATOM 700 C CA . SER A 1 89 ? -9.835 6.981 -1.776 1.00 90.56 89 SER A CA 1
ATOM 701 C C . SER A 1 89 ? -9.610 5.484 -2.008 1.00 90.56 89 SER A C 1
ATOM 703 O O . SER A 1 89 ? -10.579 4.739 -2.122 1.00 90.56 89 SER A O 1
ATOM 705 N N . LEU A 1 90 ? -8.355 5.028 -2.083 1.00 91.56 90 LEU A N 1
ATOM 706 C CA . LEU A 1 90 ? -8.023 3.619 -2.331 1.00 91.56 90 LEU A CA 1
ATOM 707 C C . LEU A 1 90 ? -8.240 2.727 -1.106 1.00 91.56 90 LEU A C 1
ATOM 709 O O . LEU A 1 90 ? -8.592 1.558 -1.250 1.00 91.56 90 LEU A O 1
ATOM 713 N N . THR A 1 91 ? -8.013 3.271 0.087 1.00 89.12 91 THR A N 1
ATOM 714 C CA . THR A 1 91 ? -8.046 2.525 1.354 1.00 89.12 91 THR A CA 1
ATOM 715 C C . THR A 1 91 ? -9.423 2.492 2.010 1.00 89.12 91 THR A C 1
ATOM 717 O O . THR A 1 91 ? -9.587 1.772 2.989 1.00 89.12 91 THR A O 1
ATOM 720 N N . GLN A 1 92 ? -10.410 3.234 1.484 1.00 77.06 92 GLN A N 1
ATOM 721 C CA . GLN A 1 92 ? -11.744 3.370 2.093 1.00 77.06 92 GLN A CA 1
ATOM 722 C C . GLN A 1 92 ? -11.641 3.774 3.577 1.00 77.06 92 GLN A C 1
ATOM 724 O O . GLN A 1 92 ? -12.289 3.199 4.451 1.00 77.06 92 GLN A O 1
ATOM 729 N N . TRP A 1 93 ? -10.771 4.755 3.851 1.00 74.75 93 TRP A N 1
ATOM 730 C CA . TRP A 1 93 ? -10.325 5.133 5.197 1.00 74.75 93 TRP A CA 1
ATOM 731 C C . TRP A 1 93 ? -11.468 5.486 6.160 1.00 74.75 93 TRP A C 1
ATOM 733 O O . TRP A 1 93 ? -11.343 5.251 7.361 1.00 74.75 93 TRP A O 1
ATOM 743 N N . ASP A 1 94 ? -12.586 5.999 5.641 1.00 76.81 94 ASP A N 1
ATOM 744 C CA . ASP A 1 94 ? -13.757 6.383 6.436 1.00 76.81 94 ASP A CA 1
ATOM 745 C C . ASP A 1 94 ? -14.311 5.202 7.247 1.00 76.81 94 ASP A C 1
ATOM 747 O O . ASP A 1 94 ? -14.552 5.341 8.441 1.00 76.81 94 ASP A O 1
ATOM 751 N N . TRP A 1 95 ? -14.382 4.002 6.658 1.00 74.88 95 TRP A N 1
ATOM 752 C CA . TRP A 1 95 ? -14.846 2.807 7.372 1.00 74.88 95 TRP A CA 1
ATOM 753 C C . TRP A 1 95 ? -13.935 2.430 8.548 1.00 74.88 95 TRP A C 1
ATOM 755 O O . TRP A 1 95 ? -14.419 2.016 9.598 1.00 74.88 95 TRP A O 1
ATOM 765 N N . ILE A 1 96 ? -12.614 2.578 8.394 1.00 73.56 96 ILE A N 1
ATOM 766 C CA . ILE A 1 96 ? -11.653 2.275 9.465 1.00 73.56 96 ILE A CA 1
ATOM 767 C C . ILE A 1 96 ? -11.852 3.254 10.620 1.00 73.56 96 ILE A C 1
ATOM 769 O O . ILE A 1 96 ? -11.844 2.847 11.779 1.00 73.56 96 ILE A O 1
ATOM 773 N N . VAL A 1 97 ? -12.029 4.540 10.304 1.00 74.62 97 VAL A N 1
ATOM 774 C CA . VAL A 1 97 ? -12.279 5.582 11.306 1.00 74.62 97 VAL A CA 1
ATOM 775 C C . VAL A 1 97 ? -13.590 5.305 12.033 1.00 74.62 97 VAL A C 1
ATOM 777 O O . VAL A 1 97 ? -13.599 5.302 13.260 1.00 74.62 97 VAL A O 1
ATOM 780 N N . ASP A 1 98 ? -14.656 4.976 11.305 1.00 76.62 98 ASP A N 1
ATOM 781 C CA . ASP A 1 98 ? -15.948 4.624 11.894 1.00 76.62 98 ASP A CA 1
ATOM 782 C C . ASP A 1 98 ? -15.841 3.389 12.802 1.00 76.62 98 ASP A C 1
ATOM 784 O O . ASP A 1 98 ? -16.346 3.392 13.927 1.00 76.62 98 ASP A O 1
ATOM 788 N N . ALA A 1 99 ? -15.136 2.344 12.357 1.00 70.38 99 ALA A N 1
ATOM 789 C CA . ALA A 1 99 ? -14.922 1.127 13.136 1.00 70.38 99 ALA A CA 1
ATOM 790 C C . ALA A 1 99 ? -14.122 1.389 14.424 1.00 70.38 99 ALA A C 1
ATOM 792 O O . ALA A 1 99 ? -14.459 0.845 15.478 1.00 70.38 99 ALA A O 1
ATOM 793 N N . LEU A 1 100 ? -13.096 2.243 14.359 1.00 71.25 100 LEU A N 1
ATOM 794 C CA . LEU A 1 100 ? -12.321 2.663 15.530 1.00 71.25 100 LEU A CA 1
ATOM 795 C C . LEU A 1 100 ? -13.170 3.503 16.496 1.00 71.25 100 LEU A C 1
ATOM 797 O O . LEU A 1 100 ? -13.194 3.213 17.692 1.00 71.25 100 LEU A O 1
ATOM 801 N N . CYS A 1 101 ? -13.958 4.453 15.978 1.00 72.00 101 CYS A N 1
ATOM 802 C CA . CYS A 1 101 ? -14.868 5.269 16.783 1.00 72.00 101 CYS A CA 1
ATOM 803 C C . CYS A 1 101 ? -15.917 4.422 17.519 1.00 72.00 101 CYS A C 1
ATOM 805 O O . CYS A 1 101 ? -16.182 4.663 18.697 1.00 72.00 101 CYS A O 1
ATOM 807 N N . VAL A 1 102 ? -16.492 3.406 16.863 1.00 69.81 102 VAL A N 1
ATOM 808 C CA . VAL A 1 102 ? -17.438 2.468 17.501 1.00 69.81 102 VAL A CA 1
ATOM 809 C C . VAL A 1 102 ? -16.752 1.618 18.574 1.00 69.81 102 VAL A C 1
ATOM 811 O O . VAL A 1 102 ? -17.361 1.326 19.602 1.00 69.81 102 VAL A O 1
ATOM 814 N N . ALA A 1 103 ? -15.484 1.251 18.373 1.00 65.31 103 ALA A N 1
ATOM 815 C CA . ALA A 1 103 ? -14.692 0.521 19.360 1.00 65.31 103 ALA A CA 1
ATOM 816 C C . ALA A 1 103 ? -14.281 1.378 20.578 1.00 65.31 103 ALA A C 1
ATOM 818 O O . ALA A 1 103 ? -13.734 0.834 21.540 1.00 65.31 103 ALA A O 1
ATOM 819 N N . GLY A 1 104 ? -14.557 2.690 20.566 1.00 57.50 104 GLY A N 1
ATOM 820 C CA . GLY A 1 104 ? -14.191 3.617 21.639 1.00 57.50 104 GLY A CA 1
ATOM 821 C C . GLY A 1 104 ? -12.688 3.904 21.709 1.00 57.50 104 GLY A C 1
ATOM 822 O O . GLY A 1 104 ? -12.187 4.212 22.793 1.00 57.50 104 GLY A O 1
ATOM 823 N N . ILE A 1 105 ? -11.988 3.756 20.576 1.00 52.59 105 ILE A N 1
ATOM 824 C CA . ILE A 1 105 ? -10.547 3.999 20.408 1.00 52.59 105 ILE A CA 1
ATOM 825 C C . ILE A 1 105 ? -10.333 5.264 19.574 1.00 52.59 105 ILE A C 1
ATOM 827 O O . ILE A 1 105 ? -11.061 5.443 18.571 1.00 52.59 105 ILE A O 1
#

InterPro domains:
  IPR036397 Ribonuclease H superfamily [G3DSA:3.30.420.10] (9-95)
  IPR038717 Tc1-like transposase, DDE domain [PF13358] (12-62)

Foldseek 3Di:
DDDDPPPPVVVVVVVVVVVVVCVVPDDPPDPVPDDDDDDDPPCVVLQLCSLVVVVLCVVCVPPDDPDPVRVVVSVVVVVVPDDPVNSCVSRVVVVVVVVVVVVVD

Radius of gyration: 18.14 Å; chains: 1; bounding box: 34×38×44 Å

Sequence (105 aa):
MSGVLKIDIADTAEALKAVLEEQQGAPQRRSDKAILVFQPPYCPEVNPIEGVWRELKRELAWVHVDDACQLQHAISQWVCRLSAESLRSLTQWDWIVDALCVAGI